Protein AF-A0A3S1ZJI1-F1 (afdb_monomer_lite)

Radius of gyration: 12.94 Å; chains: 1; bounding box: 34×28×26 Å

Secondary structure (DSSP, 8-state):
----GGGHHHHHHHHHHHHHHTT-PPPPS-TTT-----S--SEEEEEEE-SSS-EEEEEEE--

Structure (mmCIF, N/CA/C/O backbone):
data_AF-A0A3S1ZJI1-F1
#
_entry.id   AF-A0A3S1ZJI1-F1
#
loop_
_atom_site.group_PDB
_atom_site.id
_atom_site.type_symbol
_atom_site.label_atom_id
_atom_site.label_alt_id
_atom_site.label_comp_id
_atom_site.label_asym_id
_atom_site.label_entity_id
_atom_site.label_seq_id
_atom_site.pdbx_PDB_ins_code
_atom_site.Cartn_x
_atom_site.Cartn_y
_atom_site.Cartn_z
_atom_site.occupancy
_atom_site.B_iso_or_equiv
_atom_site.auth_seq_id
_atom_site.auth_comp_id
_atom_site.auth_asym_id
_atom_site.auth_atom_id
_atom_site.pdbx_PDB_model_num
ATOM 1 N N . THR A 1 1 ? 0.242 6.018 -12.451 1.00 60.28 1 THR A N 1
ATOM 2 C CA . THR A 1 1 ? 0.888 7.331 -12.676 1.00 60.28 1 THR A CA 1
ATOM 3 C C . THR A 1 1 ? 2.367 7.095 -12.905 1.00 60.28 1 THR A C 1
ATOM 5 O O . THR A 1 1 ? 2.888 6.125 -12.375 1.00 60.28 1 THR A O 1
ATOM 8 N N . GLY A 1 2 ? 3.037 7.900 -13.729 1.00 73.31 2 GLY A N 1
ATOM 9 C CA . GLY A 1 2 ? 4.494 7.799 -13.888 1.00 73.31 2 GLY A CA 1
ATOM 10 C C . GLY A 1 2 ? 5.251 8.288 -12.645 1.00 73.31 2 GLY A C 1
ATOM 11 O O . GLY A 1 2 ? 4.655 8.514 -11.593 1.00 73.31 2 GLY A O 1
ATOM 12 N N . HIS A 1 3 ? 6.561 8.498 -12.776 1.00 80.06 3 HIS A N 1
ATOM 13 C CA . HIS A 1 3 ? 7.397 9.006 -11.687 1.00 80.06 3 HIS A CA 1
ATOM 14 C C . HIS A 1 3 ? 7.162 10.510 -11.464 1.00 80.06 3 HIS A C 1
ATOM 16 O O . HIS A 1 3 ? 7.492 11.329 -12.323 1.00 80.06 3 HIS A O 1
ATOM 22 N N . MET A 1 4 ? 6.590 10.879 -10.314 1.00 84.12 4 MET A N 1
ATOM 23 C CA . MET A 1 4 ? 6.146 12.257 -10.027 1.00 84.12 4 MET A CA 1
ATOM 24 C C . MET A 1 4 ? 7.125 13.058 -9.154 1.00 84.12 4 MET A C 1
ATOM 26 O O . MET A 1 4 ? 6.800 14.164 -8.724 1.00 84.12 4 MET A O 1
ATOM 30 N N . LYS A 1 5 ? 8.329 12.519 -8.906 1.00 85.38 5 LYS A N 1
ATOM 31 C CA . LYS A 1 5 ? 9.357 13.115 -8.037 1.00 85.38 5 LYS A CA 1
ATOM 32 C C . LYS A 1 5 ? 8.777 13.448 -6.651 1.00 85.38 5 LYS A C 1
ATOM 34 O O . LYS A 1 5 ? 8.262 12.5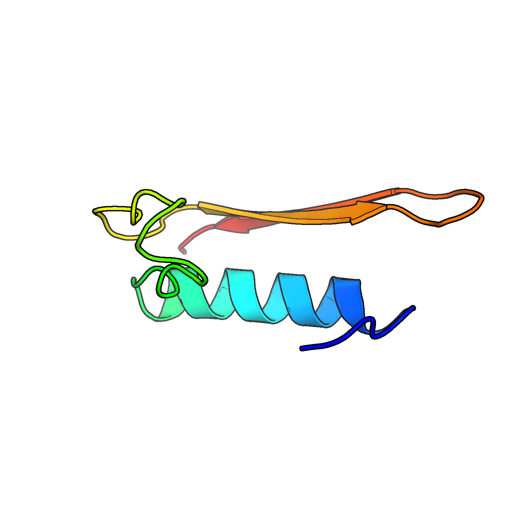62 -5.977 1.00 85.38 5 LYS A O 1
ATOM 39 N N . GLU A 1 6 ? 8.821 14.713 -6.240 1.00 82.25 6 GLU A N 1
ATOM 40 C CA . GLU A 1 6 ? 8.408 15.180 -4.911 1.00 82.25 6 GLU A CA 1
ATOM 41 C C . GLU A 1 6 ? 6.909 14.993 -4.643 1.00 82.25 6 GLU A C 1
ATOM 43 O O . GLU A 1 6 ? 6.515 14.714 -3.514 1.00 82.25 6 GLU A O 1
ATOM 48 N N . ALA A 1 7 ? 6.063 15.059 -5.677 1.00 90.62 7 ALA A N 1
ATOM 49 C CA . ALA A 1 7 ? 4.619 14.895 -5.515 1.00 90.62 7 ALA A CA 1
ATOM 50 C C . ALA A 1 7 ? 4.198 13.432 -5.284 1.00 90.62 7 ALA A C 1
ATOM 52 O O . ALA A 1 7 ? 3.044 13.164 -4.950 1.00 90.62 7 ALA A O 1
ATOM 53 N N . GLN A 1 8 ? 5.113 12.470 -5.444 1.00 92.94 8 GLN A N 1
ATOM 54 C CA . GLN A 1 8 ? 4.783 11.051 -5.348 1.00 92.94 8 GLN A CA 1
ATOM 55 C C . GLN A 1 8 ? 4.386 10.637 -3.933 1.00 92.94 8 GLN A C 1
ATOM 57 O O . GLN A 1 8 ? 3.416 9.901 -3.769 1.00 92.94 8 GLN A O 1
ATOM 62 N N . PHE A 1 9 ? 5.097 11.129 -2.917 1.00 94.62 9 PHE A N 1
ATOM 63 C CA . PHE A 1 9 ? 4.783 10.797 -1.531 1.00 94.62 9 PHE A CA 1
ATOM 64 C C . PHE A 1 9 ? 3.417 11.338 -1.080 1.00 94.62 9 PHE A C 1
ATOM 66 O O . PHE A 1 9 ? 2.584 10.529 -0.670 1.00 94.62 9 PHE A O 1
ATOM 73 N N . PRO A 1 10 ? 3.105 12.646 -1.205 1.00 95.38 10 PRO A N 1
ATOM 74 C CA . PRO A 1 10 ? 1.784 13.144 -0.824 1.00 95.38 10 PRO A CA 1
ATOM 75 C C . PRO A 1 10 ? 0.655 12.511 -1.651 1.00 95.38 10 PRO A C 1
ATOM 77 O O . PRO A 1 10 ? -0.425 12.263 -1.118 1.00 95.38 10 PRO A O 1
ATOM 80 N N . PHE A 1 11 ? 0.899 12.172 -2.921 1.00 95.62 11 PHE A N 1
ATOM 81 C CA . PHE A 1 11 ? -0.069 11.426 -3.722 1.00 95.62 11 P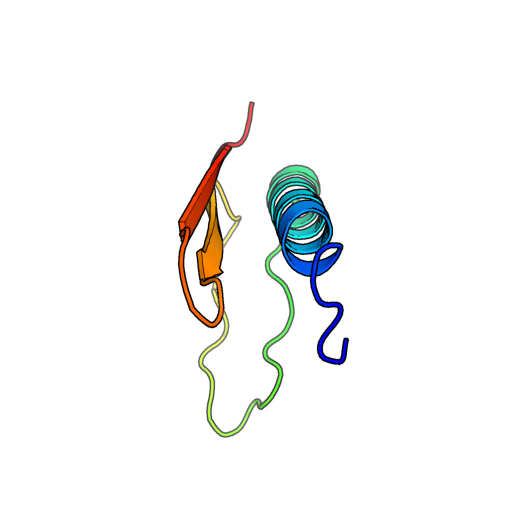HE A CA 1
ATOM 82 C C . PHE A 1 11 ? -0.310 10.007 -3.182 1.00 95.62 11 PHE A C 1
ATOM 84 O O . PHE A 1 11 ? -1.460 9.591 -3.059 1.00 95.62 11 PHE A O 1
ATOM 91 N N . ALA A 1 12 ? 0.745 9.278 -2.806 1.00 96.38 12 ALA A N 1
ATOM 92 C CA . ALA A 1 12 ? 0.621 7.952 -2.200 1.00 96.38 12 ALA A CA 1
ATOM 93 C C . ALA A 1 12 ? -0.142 7.999 -0.866 1.00 96.38 12 ALA A C 1
ATOM 95 O O . ALA A 1 12 ? -0.997 7.150 -0.619 1.00 96.38 12 ALA A O 1
ATOM 96 N N . VAL A 1 13 ? 0.098 9.022 -0.040 1.00 97.88 13 VAL A N 1
ATOM 97 C CA . VAL A 1 13 ? -0.658 9.250 1.203 1.00 97.88 13 VAL A CA 1
ATOM 98 C C . VAL A 1 13 ? -2.139 9.509 0.914 1.00 97.88 13 VAL A C 1
ATOM 100 O O . VAL A 1 13 ? -3.002 8.934 1.575 1.00 97.88 13 VAL A O 1
ATOM 103 N N . ALA A 1 14 ? -2.456 10.319 -0.099 1.00 97.69 14 ALA A N 1
ATOM 104 C CA . ALA A 1 14 ? -3.840 10.564 -0.500 1.00 97.69 14 ALA A CA 1
ATOM 105 C C . ALA A 1 14 ? -4.535 9.285 -0.999 1.00 97.69 14 ALA A C 1
ATOM 107 O O . ALA A 1 14 ? -5.684 9.032 -0.640 1.00 97.69 14 ALA A O 1
ATOM 108 N N . LEU A 1 15 ? -3.839 8.444 -1.772 1.00 97.19 15 LEU A N 1
ATOM 109 C CA . LEU A 1 15 ? -4.369 7.148 -2.201 1.00 97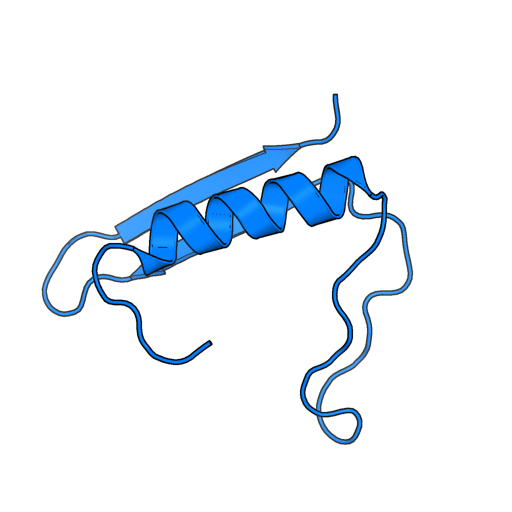.19 15 LEU A CA 1
ATOM 110 C C . LEU A 1 15 ? -4.588 6.193 -1.021 1.00 97.19 15 LEU A C 1
ATOM 112 O O . LEU A 1 15 ? -5.603 5.498 -0.993 1.00 97.19 15 LEU A O 1
ATOM 116 N N . ALA A 1 16 ? -3.675 6.170 -0.049 1.00 97.94 16 ALA A N 1
ATOM 117 C CA . ALA A 1 16 ? -3.824 5.381 1.171 1.00 97.94 16 ALA A CA 1
ATOM 118 C C . ALA A 1 16 ? -5.076 5.800 1.955 1.00 97.94 16 ALA A C 1
ATOM 120 O O . ALA A 1 16 ? -5.897 4.953 2.307 1.00 97.94 16 ALA A O 1
ATOM 121 N N . ALA A 1 17 ? -5.272 7.107 2.146 1.00 98.12 17 ALA A N 1
ATOM 122 C CA . ALA A 1 17 ? -6.466 7.648 2.788 1.00 98.12 17 ALA A CA 1
ATOM 123 C C . ALA A 1 17 ? -7.748 7.305 2.021 1.00 98.12 17 ALA A C 1
ATOM 125 O O . ALA A 1 17 ? -8.728 6.887 2.630 1.00 98.12 17 ALA A O 1
ATOM 126 N N . LEU A 1 18 ? -7.734 7.414 0.690 1.00 97.88 18 LEU A N 1
ATOM 127 C CA . LEU A 1 18 ? -8.897 7.097 -0.135 1.00 97.88 18 LEU A CA 1
ATOM 128 C C . LEU A 1 18 ? -9.272 5.607 -0.072 1.00 97.88 18 LEU A C 1
ATOM 130 O O . LEU A 1 18 ? -10.456 5.291 -0.022 1.00 97.88 18 LEU A O 1
ATOM 134 N N . ALA A 1 19 ? -8.295 4.696 -0.039 1.00 97.88 19 ALA A N 1
ATOM 135 C CA . ALA A 1 19 ? -8.555 3.256 0.054 1.00 97.88 19 ALA A CA 1
ATOM 136 C C . ALA A 1 19 ? -9.249 2.881 1.374 1.00 97.88 19 ALA A C 1
ATOM 138 O O . ALA A 1 19 ? -10.211 2.110 1.387 1.00 97.88 19 ALA A O 1
ATOM 139 N N . VAL A 1 20 ? -8.786 3.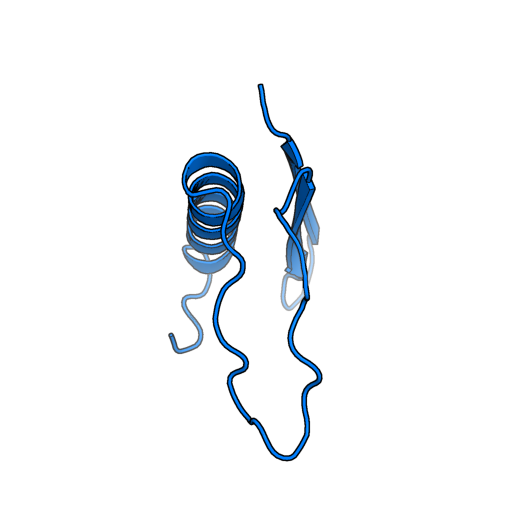472 2.477 1.00 97.81 20 VAL A N 1
ATOM 140 C CA . VAL A 1 20 ? -9.377 3.287 3.806 1.00 97.81 20 VAL A CA 1
ATOM 141 C C . VAL A 1 20 ? -10.769 3.928 3.885 1.00 97.81 20 VAL A C 1
ATOM 143 O O . VAL A 1 20 ? -11.723 3.260 4.281 1.00 97.81 20 VAL A O 1
ATOM 146 N N . ASP A 1 21 ? -10.919 5.183 3.444 1.00 97.88 21 ASP A N 1
ATOM 147 C CA . ASP A 1 21 ? -12.201 5.914 3.417 1.00 97.88 21 ASP A CA 1
ATOM 148 C C . ASP A 1 21 ? -13.270 5.164 2.610 1.00 97.88 21 ASP A C 1
ATOM 150 O O . ASP A 1 21 ? -14.409 4.987 3.047 1.00 97.88 21 ASP A O 1
ATOM 154 N N . ARG A 1 22 ? -12.885 4.653 1.437 1.00 97.25 22 ARG A N 1
ATOM 155 C CA . ARG A 1 22 ? -13.786 3.936 0.527 1.00 97.25 22 ARG A CA 1
ATOM 156 C C . ARG A 1 22 ? -13.956 2.468 0.858 1.00 97.25 22 ARG A C 1
ATOM 158 O O . ARG A 1 22 ? -14.750 1.806 0.193 1.00 97.25 22 ARG A O 1
ATOM 165 N N . LYS A 1 23 ? -13.265 1.971 1.888 1.00 97.00 23 LYS A N 1
ATOM 166 C CA . LYS A 1 23 ? -13.327 0.574 2.326 1.00 97.00 23 LYS A CA 1
ATOM 167 C C . LYS A 1 23 ? -13.024 -0.406 1.185 1.00 97.00 23 LYS A C 1
ATOM 169 O O . LYS A 1 23 ? -13.598 -1.491 1.134 1.00 97.00 23 LYS A O 1
ATOM 174 N N . ALA A 1 24 ? -12.141 -0.016 0.267 1.00 96.62 24 ALA A N 1
ATOM 175 C CA . ALA A 1 24 ? -11.855 -0.759 -0.953 1.00 96.62 24 ALA A CA 1
ATOM 176 C C . ALA A 1 24 ? -10.372 -0.665 -1.321 1.00 96.62 24 ALA A C 1
ATOM 178 O O . ALA A 1 24 ? -9.777 0.413 -1.289 1.00 96.62 24 ALA A O 1
ATOM 179 N N . ALA A 1 25 ? -9.782 -1.801 -1.692 1.00 95.19 25 ALA A N 1
ATOM 180 C CA . ALA A 1 25 ? -8.441 -1.840 -2.258 1.00 95.19 25 ALA A CA 1
ATOM 181 C C . ALA A 1 25 ? -8.442 -1.392 -3.726 1.00 95.19 25 ALA A C 1
ATOM 183 O O . ALA A 1 25 ? -9.455 -1.485 -4.426 1.00 95.19 25 ALA A O 1
ATOM 184 N N . TYR A 1 26 ? -7.288 -0.923 -4.200 1.00 94.50 26 TYR A N 1
ATOM 185 C CA . TYR A 1 26 ? -7.100 -0.661 -5.622 1.00 94.50 26 TYR A CA 1
ATOM 186 C C . TYR A 1 26 ? -7.027 -1.978 -6.406 1.00 94.50 26 TYR A C 1
ATOM 188 O O . TYR A 1 26 ? -6.516 -2.968 -5.877 1.00 94.50 26 TYR A O 1
ATOM 196 N N . PRO A 1 27 ? -7.507 -2.004 -7.661 1.00 93.44 27 PRO A N 1
ATOM 197 C CA . PRO A 1 27 ? -7.313 -3.150 -8.536 1.00 93.44 27 PRO A CA 1
ATOM 198 C C . PRO A 1 27 ? -5.828 -3.459 -8.723 1.00 93.44 27 PRO A C 1
ATOM 200 O O . PRO A 1 27 ? -5.000 -2.545 -8.750 1.00 93.44 27 PRO A O 1
ATOM 203 N N . VAL A 1 28 ? -5.522 -4.741 -8.909 1.00 94.38 28 VAL A N 1
ATOM 204 C CA . VAL A 1 28 ? -4.199 -5.174 -9.367 1.00 94.38 28 VAL A CA 1
ATOM 205 C C . VAL A 1 28 ? -3.865 -4.517 -10.700 1.00 94.38 28 VAL A C 1
ATOM 207 O O . VAL A 1 28 ? -4.743 -4.310 -11.545 1.00 94.38 28 VAL A O 1
ATOM 210 N N . PHE A 1 29 ? -2.598 -4.173 -10.884 1.00 90.88 29 PHE A N 1
ATOM 211 C CA . PHE A 1 29 ? -2.126 -3.588 -12.128 1.00 90.88 29 PHE A CA 1
ATOM 212 C C . PHE A 1 29 ? -1.930 -4.665 -13.200 1.00 90.88 29 PHE A C 1
ATOM 214 O O . PHE A 1 29 ? -2.330 -4.465 -14.347 1.00 90.88 29 PHE A O 1
ATOM 221 N N . ASP A 1 30 ? -1.377 -5.817 -12.813 1.00 94.44 30 ASP A N 1
ATOM 222 C CA . ASP A 1 30 ? -1.209 -6.990 -13.673 1.00 94.44 30 ASP A CA 1
ATOM 223 C C . ASP A 1 30 ? -1.875 -8.221 -13.046 1.00 94.44 30 ASP A C 1
ATOM 225 O O . ASP A 1 30 ? -1.340 -8.854 -12.137 1.00 94.44 30 ASP A O 1
ATOM 229 N N . ALA A 1 31 ? -3.042 -8.594 -13.571 1.00 92.25 31 ALA A N 1
ATOM 230 C CA . ALA A 1 31 ? -3.818 -9.726 -13.069 1.00 92.25 31 ALA A CA 1
ATOM 231 C C . ALA A 1 31 ? -3.156 -11.099 -13.292 1.00 92.25 31 ALA A C 1
ATOM 233 O O . ALA A 1 31 ? -3.596 -12.080 -12.694 1.00 92.25 31 ALA A O 1
ATOM 234 N N . ALA A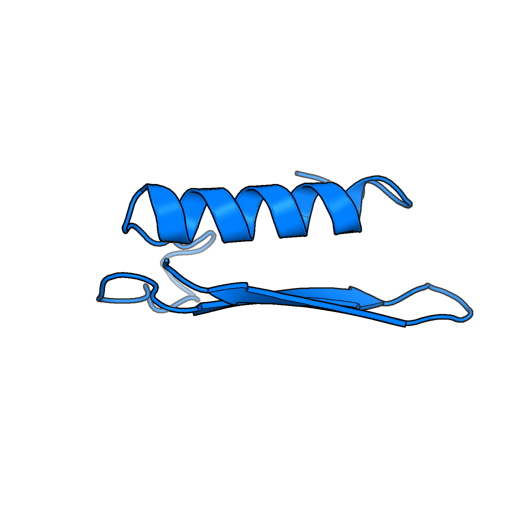 1 32 ? -2.135 -11.200 -14.150 1.00 95.38 32 ALA A N 1
ATOM 235 C CA . ALA A 1 32 ? -1.387 -12.440 -14.335 1.00 95.38 32 ALA A CA 1
ATOM 236 C C . ALA A 1 32 ? -0.264 -12.611 -13.298 1.00 95.38 32 ALA A C 1
ATOM 238 O O . ALA A 1 32 ? 0.177 -13.738 -13.068 1.00 95.38 32 ALA A O 1
ATOM 239 N N . ALA A 1 33 ? 0.200 -11.516 -12.687 1.00 95.44 33 ALA A N 1
ATOM 240 C CA . ALA A 1 33 ? 1.367 -11.500 -11.804 1.00 95.44 33 ALA A CA 1
ATOM 241 C C . ALA A 1 33 ? 1.050 -11.112 -10.349 1.00 95.44 33 ALA A C 1
ATOM 243 O O . ALA A 1 33 ? 1.821 -11.448 -9.450 1.00 95.44 33 ALA A O 1
ATOM 244 N N . GLU A 1 34 ? -0.062 -10.421 -10.099 1.00 95.38 34 GLU A N 1
ATOM 245 C CA . GLU A 1 34 ? -0.434 -9.903 -8.783 1.00 95.38 34 GLU A CA 1
ATOM 246 C C . GLU A 1 34 ? -1.703 -10.576 -8.244 1.00 95.38 34 GLU A C 1
ATOM 248 O O . GLU A 1 34 ? -2.713 -10.709 -8.937 1.00 95.38 34 GLU A O 1
ATOM 253 N N . THR A 1 35 ? -1.677 -10.947 -6.962 1.00 94.94 35 THR A N 1
ATOM 254 C CA . THR A 1 35 ? -2.865 -11.422 -6.243 1.00 94.94 35 THR A CA 1
ATOM 255 C C . THR A 1 35 ? -3.643 -10.226 -5.687 1.00 94.94 35 THR A C 1
ATOM 257 O O . THR A 1 35 ? -3.048 -9.403 -4.983 1.00 94.94 35 THR A O 1
ATOM 260 N N . PRO A 1 36 ? -4.960 -10.111 -5.939 1.00 93.62 36 PRO A N 1
ATOM 261 C CA . PRO A 1 36 ? -5.760 -9.028 -5.383 1.00 93.62 36 PRO A CA 1
ATOM 262 C C . PRO A 1 36 ? -5.860 -9.132 -3.860 1.00 93.62 36 PRO A C 1
ATOM 264 O O . PRO A 1 36 ? -5.913 -10.220 -3.287 1.00 93.62 36 PRO A O 1
ATOM 267 N N . PHE A 1 37 ? -5.927 -7.980 -3.194 1.00 94.50 37 PHE A N 1
ATOM 268 C CA . PHE A 1 37 ? -6.244 -7.935 -1.773 1.00 94.50 37 PHE A CA 1
ATOM 269 C C . PHE A 1 37 ? -7.746 -8.159 -1.568 1.00 94.50 37 PHE A C 1
ATOM 271 O O . PHE A 1 37 ? -8.565 -7.316 -1.942 1.00 94.50 37 PHE A O 1
ATOM 278 N N . GLU A 1 38 ? -8.105 -9.283 -0.951 1.00 91.19 38 GLU A N 1
ATOM 279 C CA . GLU A 1 38 ? -9.488 -9.611 -0.605 1.00 91.19 38 GLU A CA 1
ATOM 280 C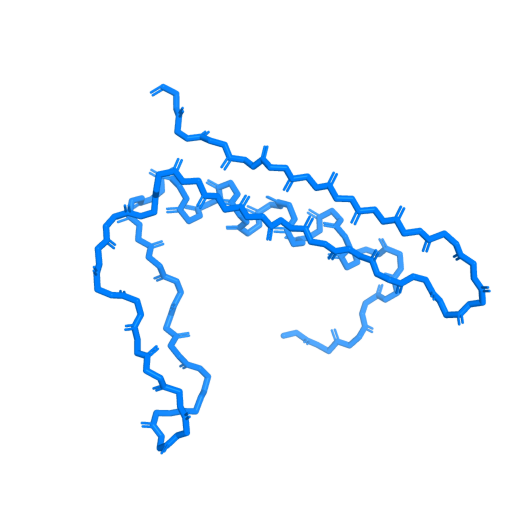 C . GLU A 1 38 ? -9.808 -9.116 0.811 1.00 91.19 38 GLU A C 1
ATOM 282 O O . GLU A 1 38 ? -9.452 -9.738 1.811 1.00 91.19 38 GLU A O 1
ATOM 287 N N . GLY A 1 39 ? -10.460 -7.956 0.910 1.00 93.94 39 GLY A N 1
ATOM 288 C CA . GLY A 1 39 ? -10.898 -7.407 2.190 1.00 93.94 39 GLY A CA 1
ATOM 289 C C . GLY A 1 39 ? -11.085 -5.895 2.186 1.00 93.94 39 GLY A C 1
ATOM 290 O O . GLY A 1 39 ? -10.873 -5.212 1.186 1.00 93.94 39 GLY A O 1
ATOM 291 N N . VAL A 1 40 ? -11.470 -5.369 3.348 1.00 96.56 40 VAL A N 1
ATOM 292 C CA . VAL A 1 40 ? -11.595 -3.928 3.584 1.00 96.56 40 VAL A CA 1
ATOM 293 C C . VAL A 1 40 ? -10.285 -3.403 4.184 1.00 96.56 40 VAL A C 1
ATOM 295 O O . VAL A 1 40 ? -9.951 -3.805 5.303 1.00 96.56 40 VAL A O 1
ATOM 298 N N . PRO A 1 41 ? -9.551 -2.494 3.514 1.00 97.12 41 PRO A N 1
ATOM 299 C CA . PRO A 1 41 ? -8.325 -1.921 4.065 1.00 97.12 41 PRO A CA 1
ATOM 300 C C . PRO A 1 41 ? -8.598 -1.179 5.382 1.00 97.12 41 PRO A C 1
ATOM 302 O O . PRO A 1 41 ? -9.354 -0.212 5.406 1.00 97.12 41 PRO A O 1
ATOM 305 N N . GLN A 1 42 ? -7.997 -1.640 6.483 1.00 97.69 42 GLN A N 1
ATOM 306 C CA . GLN A 1 42 ? -8.068 -0.969 7.795 1.00 97.69 42 GLN A CA 1
ATOM 307 C C . GLN A 1 42 ? -6.886 -0.026 8.026 1.00 97.69 42 GLN A C 1
ATOM 309 O O . GLN A 1 42 ? -7.011 0.983 8.716 1.00 97.69 42 GLN A O 1
ATOM 314 N N . SER A 1 43 ? -5.752 -0.360 7.416 1.00 97.44 43 SER A N 1
ATOM 315 C CA . SER A 1 43 ? -4.513 0.394 7.494 1.00 97.44 43 SER A CA 1
ATOM 316 C C . SER A 1 43 ? -3.782 0.286 6.164 1.00 97.44 43 SER A C 1
ATOM 318 O O . SER A 1 43 ? -3.713 -0.799 5.585 1.00 97.44 43 SER A O 1
ATOM 320 N N . VAL A 1 44 ? -3.219 1.391 5.685 1.00 97.81 44 VAL A N 1
ATOM 321 C CA . VAL A 1 44 ? -2.410 1.427 4.462 1.00 97.81 44 VAL A CA 1
ATOM 322 C C . VAL A 1 44 ? -1.120 2.189 4.737 1.00 97.81 44 VAL A C 1
ATOM 324 O O . VAL A 1 44 ? -1.136 3.281 5.306 1.00 97.81 44 VAL A O 1
ATOM 327 N N . LEU A 1 45 ? 0.004 1.598 4.333 1.00 97.75 45 LEU A N 1
ATOM 328 C CA . LEU A 1 45 ? 1.333 2.174 4.493 1.00 97.75 45 LEU A CA 1
ATOM 329 C C . LEU A 1 45 ? 1.782 2.822 3.182 1.00 97.75 45 LEU A C 1
ATOM 331 O O . LEU A 1 45 ? 1.959 2.134 2.179 1.00 97.75 45 LEU A O 1
ATOM 335 N N . ALA A 1 46 ? 1.994 4.134 3.195 1.00 97.69 46 ALA A N 1
ATOM 336 C CA . ALA A 1 46 ? 2.640 4.851 2.104 1.00 97.69 46 ALA A CA 1
ATOM 337 C C . ALA A 1 46 ? 4.121 5.046 2.438 1.00 97.69 46 ALA A C 1
ATOM 339 O O . ALA A 1 46 ? 4.449 5.603 3.487 1.00 97.69 46 ALA A O 1
ATOM 340 N N . THR A 1 47 ? 5.012 4.614 1.547 1.00 96.69 47 THR A N 1
ATOM 341 C CA . THR A 1 47 ? 6.462 4.802 1.673 1.00 96.69 47 THR A CA 1
ATOM 342 C C . THR A 1 47 ? 7.001 5.666 0.537 1.00 96.69 47 THR A C 1
ATOM 344 O O . THR A 1 47 ? 6.430 5.740 -0.554 1.00 96.69 47 THR A O 1
ATOM 347 N N . ALA A 1 48 ? 8.115 6.338 0.793 1.00 94.88 48 ALA A N 1
ATOM 348 C CA . ALA A 1 48 ? 8.881 7.070 -0.200 1.00 94.88 48 ALA A CA 1
ATOM 349 C C . ALA A 1 48 ? 10.367 6.810 0.012 1.00 94.88 48 ALA A C 1
ATOM 351 O O . ALA A 1 48 ? 10.858 6.901 1.135 1.00 94.88 48 ALA A O 1
ATOM 352 N N . ILE A 1 49 ? 11.068 6.522 -1.081 1.00 92.31 49 ILE A N 1
ATOM 353 C CA . ILE A 1 49 ? 12.513 6.316 -1.097 1.00 92.31 49 ILE A CA 1
ATOM 354 C C . ILE A 1 49 ? 13.120 7.396 -1.989 1.00 92.31 49 ILE A C 1
ATOM 356 O O . ILE A 1 49 ? 12.808 7.476 -3.180 1.00 92.31 49 ILE A O 1
ATOM 360 N N . GLY A 1 50 ? 13.940 8.262 -1.400 1.00 89.56 50 GLY A N 1
ATOM 361 C CA . GLY A 1 50 ? 14.696 9.276 -2.121 1.00 89.56 50 GLY A CA 1
ATOM 362 C C . GLY A 1 50 ? 15.863 8.662 -2.892 1.00 89.56 50 GLY A C 1
ATOM 363 O O . GLY A 1 50 ? 16.408 7.630 -2.517 1.00 89.56 50 GLY A O 1
ATOM 364 N N . TYR A 1 51 ? 16.259 9.306 -3.990 1.00 85.69 51 TYR A N 1
ATOM 365 C CA . TYR A 1 51 ? 17.281 8.757 -4.886 1.00 85.69 51 TYR A CA 1
ATOM 366 C C . TYR A 1 51 ? 18.688 8.716 -4.262 1.00 85.69 51 TYR A C 1
ATOM 368 O O . TYR A 1 51 ? 19.384 7.713 -4.372 1.00 85.69 51 TYR A O 1
ATOM 376 N N . HIS A 1 52 ? 19.108 9.800 -3.601 1.00 85.25 52 HIS A N 1
ATOM 377 C CA . HIS A 1 52 ? 20.414 9.879 -2.928 1.00 85.25 52 HIS A CA 1
ATOM 378 C C . HIS A 1 52 ? 20.316 9.774 -1.405 1.00 85.25 52 HIS A C 1
ATOM 380 O O . HIS A 1 52 ? 21.245 9.305 -0.755 1.00 85.25 52 HIS A O 1
ATOM 386 N N . GLN A 1 53 ? 19.219 10.271 -0.839 1.00 82.81 53 GLN A N 1
ATOM 387 C CA . GLN A 1 53 ? 19.024 10.424 0.596 1.00 82.81 53 GLN A CA 1
ATOM 388 C C . GLN A 1 53 ? 17.543 10.654 0.901 1.00 82.81 53 GLN A C 1
ATOM 390 O O . GLN A 1 53 ? 16.795 11.116 0.036 1.00 82.81 53 GLN A O 1
ATOM 395 N N . PHE A 1 54 ? 17.197 10.400 2.164 1.00 85.31 54 PHE A N 1
ATOM 396 C CA . PHE A 1 54 ? 15.878 10.536 2.783 1.00 85.31 54 PHE A CA 1
ATOM 397 C C . PHE A 1 54 ? 14.855 9.474 2.381 1.00 85.31 54 PHE A C 1
ATOM 399 O O . PHE A 1 54 ? 14.630 9.174 1.212 1.00 85.31 54 PHE A O 1
ATOM 406 N N . GLU A 1 55 ? 14.194 8.950 3.405 1.00 92.44 55 GLU A N 1
ATOM 407 C CA . GLU A 1 55 ? 13.079 8.021 3.310 1.00 92.44 55 GLU A CA 1
ATOM 408 C C . GLU A 1 55 ? 11.899 8.620 4.077 1.00 92.44 55 GLU A C 1
ATOM 410 O O . GLU A 1 55 ? 12.081 9.387 5.028 1.00 92.44 55 GLU A O 1
ATOM 415 N N . GLY A 1 56 ? 10.685 8.296 3.650 1.00 92.75 56 GLY A N 1
ATOM 416 C CA . GLY A 1 56 ? 9.454 8.760 4.277 1.00 92.75 56 GLY A CA 1
ATOM 417 C C . GLY A 1 56 ? 8.460 7.622 4.423 1.00 92.75 56 GLY A C 1
ATOM 418 O O . GLY A 1 56 ? 8.382 6.742 3.567 1.00 92.75 56 GLY A O 1
ATOM 419 N N . MET A 1 57 ? 7.686 7.645 5.506 1.00 97.25 57 MET A N 1
ATOM 420 C CA . MET A 1 57 ? 6.643 6.658 5.746 1.00 97.25 57 MET A CA 1
ATOM 421 C C . MET A 1 57 ? 5.448 7.293 6.450 1.00 97.25 57 MET A C 1
ATOM 423 O O . MET A 1 57 ? 5.611 8.093 7.370 1.00 97.25 57 MET A O 1
ATOM 427 N N . ALA A 1 58 ? 4.249 6.921 6.019 1.00 98.00 58 ALA A N 1
ATOM 428 C CA . ALA A 1 58 ? 2.993 7.329 6.625 1.00 98.00 58 ALA A CA 1
ATOM 429 C C . ALA A 1 58 ? 2.059 6.121 6.720 1.00 98.00 58 ALA A C 1
ATOM 431 O O . ALA A 1 58 ? 1.734 5.497 5.709 1.00 98.00 58 ALA A O 1
ATOM 432 N N . LEU A 1 59 ? 1.631 5.801 7.941 1.00 98.25 59 LEU A N 1
ATOM 433 C CA . LEU A 1 59 ? 0.590 4.813 8.197 1.00 98.25 59 LEU A CA 1
ATOM 434 C C . LEU A 1 59 ? -0.752 5.538 8.301 1.00 98.25 59 LEU A C 1
ATOM 436 O O . LEU A 1 59 ? -0.933 6.372 9.187 1.00 98.25 59 LEU A O 1
ATOM 440 N N . VAL A 1 60 ? -1.679 5.221 7.403 1.00 98.25 60 VAL A N 1
ATOM 441 C CA . VAL A 1 60 ? -3.042 5.756 7.423 1.00 98.25 60 VAL A CA 1
ATOM 442 C C . VAL A 1 60 ? -3.980 4.673 7.930 1.00 98.25 60 VAL A C 1
ATOM 444 O O . VAL A 1 60 ? -4.006 3.584 7.364 1.00 98.25 60 VAL A O 1
ATOM 447 N N . ASN A 1 61 ? -4.741 4.976 8.979 1.00 98.00 61 ASN A N 1
ATOM 448 C CA . ASN A 1 61 ? -5.686 4.055 9.607 1.00 98.00 61 ASN A CA 1
ATOM 449 C C . ASN A 1 61 ? -7.123 4.522 9.388 1.00 98.00 61 ASN A C 1
ATOM 451 O O . ASN A 1 61 ? -7.376 5.721 9.248 1.00 98.00 61 ASN A O 1
ATOM 455 N N . ALA A 1 62 ? -8.059 3.574 9.402 1.00 95.12 62 ALA A N 1
ATOM 456 C CA . ALA A 1 62 ? -9.474 3.882 9.560 1.00 95.12 62 ALA A CA 1
ATOM 457 C C . ALA A 1 62 ? -9.708 4.599 10.900 1.00 95.12 62 ALA A C 1
ATOM 459 O O . ALA A 1 62 ? -8.974 4.364 11.865 1.00 95.12 62 ALA A O 1
ATOM 460 N N . ALA A 1 63 ? -10.705 5.485 10.925 1.00 84.56 63 ALA A N 1
ATOM 461 C CA . ALA A 1 63 ? -11.138 6.179 12.137 1.00 84.56 63 ALA A CA 1
ATOM 462 C C . ALA A 1 63 ? -11.886 5.246 13.100 1.00 84.56 63 ALA A C 1
ATOM 464 O O . ALA A 1 63 ? -12.602 4.342 12.605 1.00 84.56 63 ALA A O 1
#

Foldseek 3Di:
DPDPDPVQQVVQVVLQQVQQVVQHDDDDPDPVPDDDDPGGDQKDKGKDDDPPDDIDIDIDGHD

Sequence (63 aa):
TGHMKEAQFPFAVALAALAVDRKAAYPVFDAAAETPFEGVPQSVLATAIGYHQFEGMALVNAA

pLDDT: mean 93.03, std 6.73, range [60.28, 98.25]